Protein AF-A0A942FX28-F1 (afdb_monomer)

Radius of gyration: 26.83 Å; Cα contacts (8 Å, |Δi|>4): 20; chains: 1; bounding box: 63×62×50 Å

pLDDT: mean 83.7, std 9.08, range [59.62, 93.81]

Foldseek 3Di:
DVVVPVVVVVVVVVPPDDDDQDDDDPPDDQDADPPPDPDRDDSVVVPDDDCVRPPQDPPDPDRDCDPDPDDPPPDDDDPDD

Mean predicted aligned error: 12.52 Å

Secondary structure (DSSP, 8-state):
-GGGHHHHHHHHHTTS-------PPTT--PPPPPTT-SSPPPHHHHTSPPTTTS---SS-S-SS-PPPP--TT-PPPPS--

Solvent-accessible surface area (backbone atoms only — not comparable to full-atom values): 5925 Å² total; per-residue (Å²): 118,78,82,55,54,62,63,53,52,56,64,64,62,74,69,82,72,88,84,73,87,78,71,67,60,92,97,51,74,78,71,79,46,61,90,96,46,93,64,64,68,53,65,73,60,72,70,52,77,48,61,87,80,58,60,76,71,87,86,52,95,57,96,58,94,67,85,77,76,85,62,95,77,79,64,79,83,74,94,76,130

Sequence (81 aa):
MRRWLVPALIVTLSGCGATAPLKPAAGKELPVAPYGVEQKPAAEALLKATPQAAPERSVELRKRSEERTQDPFDLPPSDDE

Structure (mmCIF, N/CA/C/O backbone):
data_AF-A0A942FX28-F1
#
_entry.id   AF-A0A942FX28-F1
#
loop_
_atom_site.group_PDB
_atom_site.id
_atom_site.type_symbol
_atom_site.label_atom_id
_atom_site.label_alt_id
_atom_site.label_comp_id
_atom_site.label_asym_id
_atom_site.label_entity_id
_atom_site.label_seq_id
_atom_site.pdbx_PDB_ins_code
_atom_site.Cartn_x
_atom_site.Cartn_y
_atom_site.Cartn_z
_atom_site.occupancy
_atom_site.B_iso_or_equiv
_atom_site.auth_seq_id
_atom_site.auth_comp_id
_atom_site.auth_asym_id
_atom_site.auth_atom_id
_atom_site.pdbx_PDB_model_num
ATOM 1 N N . MET A 1 1 ? -7.542 -42.597 22.830 1.00 60.50 1 MET A N 1
ATOM 2 C CA . MET A 1 1 ? -7.157 -41.258 23.332 1.00 60.50 1 MET A CA 1
ATOM 3 C C . MET A 1 1 ? -6.126 -40.562 22.435 1.00 60.50 1 MET A C 1
ATOM 5 O O . MET A 1 1 ? -6.496 -39.621 21.754 1.00 60.50 1 MET A O 1
ATOM 9 N N . ARG A 1 2 ? -4.869 -41.036 22.328 1.00 69.56 2 ARG A N 1
ATOM 10 C CA . ARG A 1 2 ? -3.785 -40.298 21.628 1.00 69.56 2 ARG A CA 1
ATOM 11 C C . ARG A 1 2 ? -3.956 -40.110 20.110 1.00 69.56 2 ARG A C 1
ATOM 13 O O . ARG A 1 2 ? -3.424 -39.164 19.551 1.00 69.56 2 ARG A O 1
ATOM 20 N N . ARG A 1 3 ? -4.751 -40.964 19.456 1.00 77.56 3 ARG A N 1
ATOM 21 C CA . ARG A 1 3 ? -5.079 -40.866 18.019 1.00 77.56 3 ARG A CA 1
ATOM 22 C C . ARG A 1 3 ? -5.951 -39.656 17.656 1.00 77.56 3 ARG A C 1
ATOM 24 O O . ARG A 1 3 ? -5.961 -39.258 16.502 1.00 77.56 3 ARG A O 1
ATOM 31 N N . TRP A 1 4 ? -6.639 -39.066 18.634 1.00 86.50 4 TRP A N 1
ATOM 32 C CA . TRP A 1 4 ? -7.502 -37.898 18.426 1.00 86.50 4 TRP A CA 1
ATOM 33 C C . TRP A 1 4 ? -6.767 -36.562 18.608 1.00 86.50 4 TRP A C 1
ATOM 35 O O . TRP A 1 4 ? -7.276 -35.530 18.191 1.00 86.50 4 TRP A O 1
ATOM 45 N N . LEU A 1 5 ? -5.552 -36.571 19.173 1.00 86.88 5 LEU A N 1
ATOM 46 C CA . LEU A 1 5 ? -4.755 -35.357 19.400 1.00 86.88 5 LEU A CA 1
ATOM 47 C C . LEU A 1 5 ? -4.295 -34.696 18.094 1.00 86.88 5 LEU A C 1
ATOM 49 O O . LEU A 1 5 ? -4.316 -33.476 17.985 1.00 86.88 5 LEU A O 1
ATOM 53 N N . VAL A 1 6 ? -3.912 -35.498 17.099 1.00 86.88 6 VAL A N 1
ATOM 54 C CA . VAL A 1 6 ? -3.422 -35.001 15.804 1.00 86.88 6 VAL A CA 1
ATOM 55 C C . VAL A 1 6 ? -4.515 -34.274 15.004 1.00 86.88 6 VAL A C 1
ATOM 57 O O . VAL A 1 6 ? -4.282 -33.127 14.628 1.00 86.88 6 VAL A O 1
ATOM 60 N N . PRO A 1 7 ? -5.713 -34.850 14.767 1.00 88.75 7 PRO A N 1
ATOM 61 C CA . PRO A 1 7 ? -6.758 -34.131 14.038 1.00 88.75 7 PRO A CA 1
ATOM 62 C C . PRO A 1 7 ? -7.286 -32.911 14.809 1.00 88.75 7 PRO A C 1
ATOM 64 O O . PRO A 1 7 ? -7.578 -31.893 14.190 1.00 88.75 7 PRO A O 1
ATOM 67 N N . ALA A 1 8 ? -7.352 -32.966 16.145 1.00 87.50 8 ALA A N 1
ATOM 68 C CA . ALA A 1 8 ? -7.788 -31.829 16.959 1.00 87.50 8 ALA A CA 1
ATOM 69 C C . ALA A 1 8 ? -6.855 -30.613 16.817 1.00 87.50 8 ALA A C 1
ATOM 71 O O . ALA A 1 8 ? -7.329 -29.488 16.674 1.00 87.50 8 ALA A O 1
ATOM 72 N N . LEU A 1 9 ? -5.536 -30.839 16.788 1.00 86.56 9 LEU A N 1
ATOM 73 C CA . LEU A 1 9 ? -4.549 -29.779 16.588 1.00 86.56 9 LEU A CA 1
ATOM 74 C C . LEU A 1 9 ? -4.736 -29.092 15.224 1.00 86.56 9 LEU A C 1
ATOM 76 O O . LEU A 1 9 ? -4.786 -27.868 15.151 1.00 86.56 9 LEU A O 1
ATOM 80 N N . ILE A 1 10 ? -4.916 -29.867 14.151 1.00 86.31 10 ILE A N 1
ATOM 81 C CA . ILE A 1 10 ? -5.069 -29.335 12.785 1.00 86.31 10 ILE A CA 1
ATOM 82 C C . ILE A 1 10 ? -6.305 -28.430 12.674 1.00 86.31 10 ILE A C 1
ATOM 84 O O . ILE A 1 10 ? -6.219 -27.348 12.098 1.00 86.31 10 ILE A O 1
ATOM 88 N N . VAL A 1 11 ? -7.429 -28.830 13.278 1.00 86.50 11 VAL A N 1
ATOM 89 C CA . VAL A 1 11 ? -8.669 -28.033 13.270 1.00 86.50 11 VAL A CA 1
ATOM 90 C C . VAL A 1 11 ? -8.500 -26.709 14.023 1.00 86.50 11 VAL A C 1
ATOM 92 O O . VAL A 1 11 ? -9.052 -25.692 13.613 1.00 86.50 11 VAL A O 1
ATOM 95 N N . THR A 1 12 ? -7.704 -26.671 15.096 1.00 83.00 12 THR A N 1
ATOM 96 C CA . THR A 1 12 ? -7.444 -25.407 15.812 1.00 83.00 12 THR A CA 1
ATOM 97 C C . THR A 1 12 ? -6.552 -24.431 15.039 1.00 83.00 12 THR A C 1
ATOM 99 O O . THR A 1 12 ? -6.676 -23.223 15.231 1.00 83.00 12 THR A O 1
ATOM 102 N N . LEU A 1 13 ? -5.698 -24.913 14.127 1.00 79.62 13 LEU A N 1
ATOM 103 C CA . LEU A 1 13 ? -4.822 -24.048 13.327 1.00 79.62 13 LEU A CA 1
ATOM 104 C C . LEU A 1 13 ? -5.548 -23.347 12.166 1.00 79.62 13 LEU A C 1
ATOM 106 O O . LEU A 1 13 ? -5.085 -22.301 11.716 1.00 79.62 13 LEU A O 1
ATOM 110 N N . SER A 1 14 ? -6.691 -23.856 11.694 1.00 74.62 14 SER A N 1
ATOM 111 C CA . SER A 1 14 ? -7.412 -23.258 10.557 1.00 74.62 14 SER A CA 1
ATOM 112 C C . SER A 1 14 ? -8.207 -21.988 10.898 1.00 74.62 14 SER A C 1
ATOM 114 O O . SER A 1 14 ? -8.846 -21.420 10.017 1.00 74.62 14 SER A O 1
ATOM 116 N N . GLY A 1 15 ? -8.203 -21.533 12.158 1.00 73.19 15 GLY A N 1
ATOM 117 C CA . GLY A 1 15 ? -8.990 -20.376 12.607 1.00 73.19 15 GLY A CA 1
ATOM 118 C C . GLY A 1 15 ? -8.344 -19.000 12.388 1.00 73.19 15 GLY A C 1
ATOM 119 O O . GLY A 1 15 ? -9.033 -17.985 12.477 1.00 73.19 15 GLY A O 1
ATOM 120 N N . CYS A 1 16 ? -7.039 -18.926 12.104 1.00 76.50 16 CYS A N 1
ATOM 121 C CA . CYS A 1 16 ? -6.318 -17.653 12.012 1.00 76.50 16 CYS A CA 1
ATOM 122 C C . CYS A 1 16 ? -6.194 -17.196 10.549 1.00 76.50 16 CYS A C 1
ATOM 124 O O . CYS A 1 16 ? -5.188 -17.444 9.892 1.00 76.50 16 CYS A O 1
ATOM 126 N N . GLY A 1 17 ? -7.246 -16.576 10.008 1.00 72.62 17 GLY A N 1
ATOM 127 C CA . GLY A 1 17 ? -7.226 -16.100 8.617 1.00 72.62 17 GLY A CA 1
ATOM 128 C C . GLY A 1 17 ? -8.383 -15.199 8.193 1.00 72.62 17 GLY A C 1
ATOM 129 O O . GLY A 1 17 ? -8.553 -14.960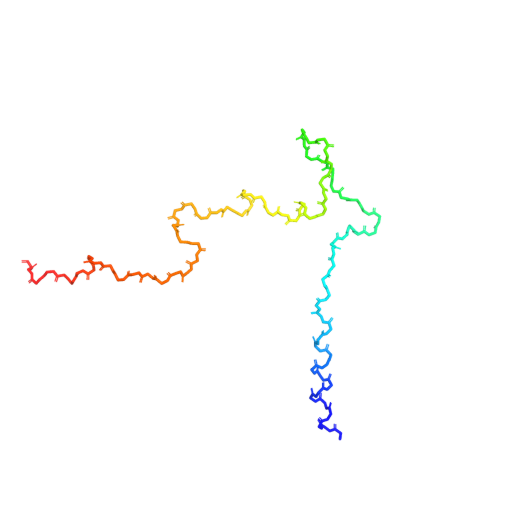 7.001 1.00 72.62 17 GLY A 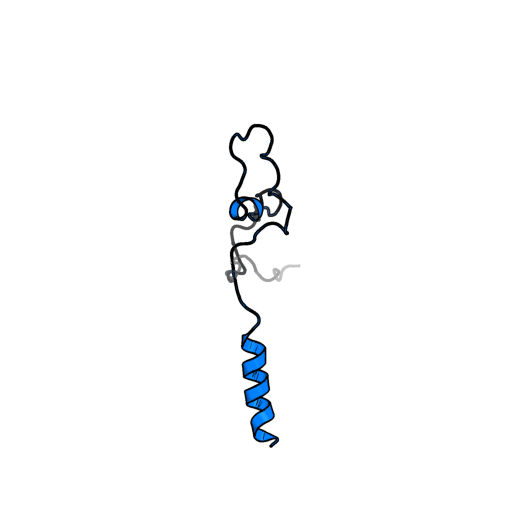O 1
ATOM 130 N N . ALA A 1 18 ? -9.205 -14.709 9.126 1.00 78.00 18 ALA A N 1
ATOM 131 C CA . ALA A 1 18 ? -10.327 -13.845 8.777 1.00 78.00 18 ALA A CA 1
ATOM 132 C C . ALA A 1 18 ? -9.822 -12.504 8.217 1.00 78.00 18 ALA A C 1
ATOM 134 O O . ALA A 1 18 ? -9.165 -11.734 8.918 1.00 78.00 18 ALA A O 1
ATOM 135 N N . THR A 1 19 ? -10.147 -12.217 6.958 1.00 83.75 19 THR A N 1
ATOM 136 C CA . THR A 1 19 ? -9.854 -10.932 6.316 1.00 83.75 19 THR A CA 1
ATOM 137 C C . THR A 1 19 ? -11.111 -10.078 6.292 1.00 83.75 19 THR A C 1
ATOM 139 O O . THR A 1 19 ? -12.138 -10.498 5.761 1.00 83.75 19 THR A O 1
ATOM 142 N N . ALA A 1 20 ? -11.031 -8.866 6.827 1.00 85.88 20 ALA A N 1
ATOM 143 C CA . ALA A 1 20 ? -12.098 -7.878 6.746 1.00 85.88 20 ALA A CA 1
ATOM 144 C C . ALA A 1 20 ? -11.496 -6.495 6.461 1.00 85.88 20 ALA A C 1
ATOM 146 O O . ALA A 1 20 ? -10.321 -6.273 6.770 1.00 85.88 20 ALA A O 1
ATOM 147 N N . PRO A 1 21 ? -12.279 -5.557 5.899 1.00 87.12 21 PRO A N 1
ATOM 148 C CA . PRO A 1 21 ? -11.839 -4.178 5.744 1.00 87.12 21 PRO A CA 1
ATOM 149 C C . PRO A 1 21 ? -11.406 -3.596 7.091 1.00 87.12 21 PRO A C 1
ATOM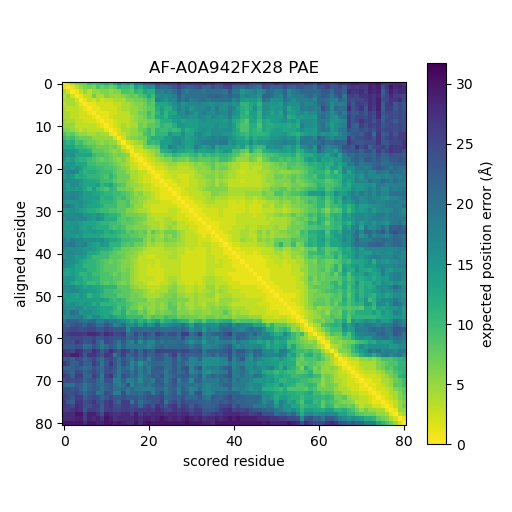 151 O O . PRO A 1 21 ? -12.113 -3.736 8.096 1.00 87.12 21 PRO A O 1
ATOM 154 N N . LEU A 1 22 ? -10.245 -2.942 7.107 1.00 86.88 22 LEU A N 1
ATOM 155 C CA . LEU A 1 22 ? -9.731 -2.306 8.312 1.00 86.88 22 LEU A CA 1
ATOM 156 C C . LEU A 1 22 ? -10.576 -1.081 8.658 1.00 86.88 22 LEU A C 1
ATOM 158 O O . LEU A 1 22 ? -10.918 -0.265 7.804 1.00 86.88 22 LEU A O 1
ATOM 162 N N . LYS A 1 23 ? -10.893 -0.952 9.945 1.00 88.56 23 LYS A N 1
ATOM 163 C CA . LYS A 1 23 ? -11.596 0.198 10.510 1.00 88.56 23 LYS A CA 1
ATOM 164 C C . LYS A 1 23 ? -10.698 0.879 11.539 1.00 88.56 23 LYS A C 1
ATOM 166 O O . LYS A 1 23 ? -9.890 0.195 12.173 1.00 88.56 23 LYS A O 1
ATOM 171 N N . PRO A 1 24 ? -10.834 2.199 11.736 1.00 88.56 24 PRO A N 1
ATOM 172 C CA . PRO A 1 24 ? -10.183 2.879 12.845 1.00 88.56 24 PRO A CA 1
ATOM 173 C C . PRO A 1 24 ? -10.527 2.223 14.185 1.00 88.56 24 PRO A C 1
ATOM 175 O O . PRO A 1 24 ? -11.601 1.640 14.352 1.00 88.56 24 PRO A O 1
ATOM 178 N N . ALA A 1 25 ? -9.626 2.362 15.157 1.00 89.94 25 ALA A N 1
ATOM 179 C CA . ALA A 1 25 ? -9.926 2.000 16.535 1.00 89.94 25 ALA A CA 1
ATOM 180 C C . ALA A 1 25 ? -11.160 2.769 17.044 1.00 89.94 25 ALA A C 1
ATOM 182 O O . ALA A 1 25 ? -11.476 3.857 16.560 1.00 89.94 25 ALA A O 1
ATOM 183 N N . ALA A 1 26 ? -11.852 2.217 18.042 1.00 92.44 26 ALA A N 1
ATOM 184 C CA . ALA A 1 26 ? -13.037 2.851 18.612 1.00 92.44 26 ALA A CA 1
ATOM 185 C C . ALA A 1 26 ? -12.743 4.297 19.064 1.00 92.44 26 ALA A C 1
ATOM 187 O O . ALA A 1 26 ? -11.747 4.561 19.739 1.00 92.44 26 ALA A O 1
ATOM 188 N N . GLY A 1 27 ? -13.605 5.236 18.660 1.00 93.12 27 GLY A N 1
ATOM 189 C CA . GLY A 1 27 ? -13.447 6.665 18.953 1.00 93.12 27 GLY A CA 1
ATOM 190 C C . GLY A 1 27 ? -12.335 7.371 18.166 1.00 93.12 27 GLY A C 1
ATOM 191 O O . GLY A 1 27 ? -12.021 8.522 18.466 1.00 93.12 27 GLY A O 1
ATOM 192 N N . LYS A 1 28 ? -11.718 6.709 17.180 1.00 92.44 28 LYS A N 1
ATOM 193 C CA . LYS A 1 28 ? -10.764 7.318 16.246 1.00 92.44 28 LYS A CA 1
ATOM 194 C C . LYS A 1 28 ? -11.395 7.475 14.871 1.00 92.44 28 LYS A C 1
ATOM 196 O O . LYS A 1 28 ? -12.227 6.677 14.453 1.00 92.44 28 LYS A O 1
ATOM 201 N N . GLU A 1 29 ? -10.936 8.485 14.148 1.00 92.06 29 GLU A N 1
ATOM 202 C CA . GLU A 1 29 ? -11.308 8.715 12.759 1.00 92.06 29 GLU A CA 1
ATOM 203 C C . GLU A 1 29 ? -10.110 8.520 11.833 1.00 92.06 29 GLU A C 1
ATOM 205 O O . GLU A 1 29 ? -8.956 8.548 12.262 1.00 92.06 29 GLU A O 1
ATOM 210 N N . LEU A 1 30 ? -10.392 8.348 10.540 1.00 92.00 30 LEU A N 1
ATOM 211 C CA . LEU A 1 30 ? -9.354 8.389 9.516 1.00 92.00 30 LEU A CA 1
ATOM 212 C C . LEU A 1 30 ? -8.661 9.769 9.495 1.00 92.00 30 LEU A C 1
ATOM 214 O O . LEU A 1 30 ? -9.316 10.770 9.819 1.00 92.00 30 LEU A O 1
ATOM 218 N N . PRO A 1 31 ? -7.384 9.838 9.073 1.00 90.56 31 PRO A N 1
ATOM 219 C CA . PRO A 1 31 ? -6.661 11.090 8.877 1.00 90.56 31 PRO A CA 1
ATOM 220 C C . PRO A 1 31 ? -7.432 12.094 8.015 1.00 90.56 31 PRO A C 1
ATOM 222 O O . PRO A 1 31 ? -8.237 11.719 7.159 1.00 90.56 31 PRO A O 1
ATOM 225 N N . VAL A 1 32 ? -7.176 13.381 8.241 1.00 91.94 32 VAL A N 1
ATOM 226 C CA . VAL A 1 32 ? -7.712 14.453 7.394 1.00 91.94 32 VAL A CA 1
ATOM 227 C C . VAL A 1 32 ? -7.154 14.359 5.973 1.00 91.94 32 VAL A C 1
ATOM 229 O O . VAL A 1 32 ? -6.108 13.749 5.743 1.00 91.94 32 VAL A O 1
ATOM 232 N N . ALA A 1 33 ? -7.868 14.954 5.016 1.00 92.75 33 ALA A N 1
ATOM 233 C CA . ALA A 1 33 ? -7.418 14.988 3.633 1.00 92.75 33 ALA A CA 1
ATOM 234 C C . ALA A 1 33 ? -6.058 15.711 3.517 1.00 92.75 33 ALA A C 1
ATOM 236 O O . ALA A 1 33 ? -5.823 16.692 4.234 1.00 92.75 33 ALA A O 1
ATOM 237 N N . PRO A 1 34 ? -5.161 15.247 2.629 1.00 89.31 34 PRO A N 1
ATOM 238 C CA . PRO A 1 34 ? -3.945 15.978 2.300 1.00 89.31 34 PRO A CA 1
ATOM 239 C C . PRO A 1 3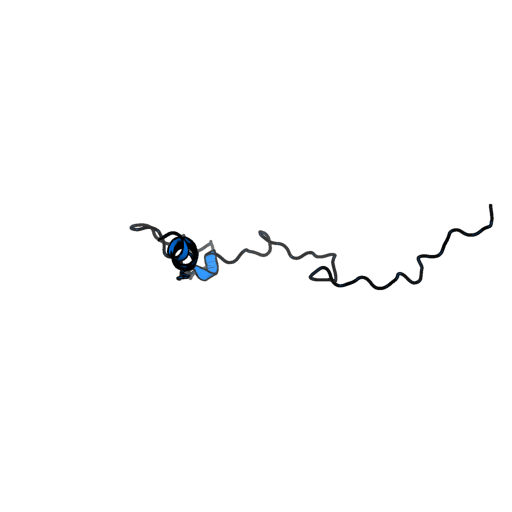4 ? -4.263 17.375 1.761 1.00 89.31 34 PRO A C 1
ATOM 241 O O . PRO A 1 34 ? -5.338 17.624 1.215 1.00 89.31 34 PRO A O 1
ATOM 244 N N . TYR A 1 35 ? -3.296 18.284 1.868 1.00 93.81 35 TYR A N 1
ATOM 245 C CA . TYR A 1 35 ? -3.444 19.635 1.339 1.00 93.81 35 TYR A CA 1
ATOM 246 C C . TYR A 1 35 ? -3.786 19.624 -0.160 1.00 93.81 35 TYR A C 1
ATOM 248 O O . TYR A 1 35 ? -3.160 18.909 -0.941 1.00 93.81 35 TYR A O 1
ATOM 256 N N . GLY A 1 36 ? -4.777 20.430 -0.549 1.00 93.62 36 GLY A N 1
ATOM 257 C CA . GLY A 1 36 ? -5.243 20.535 -1.934 1.00 93.62 36 GLY A CA 1
ATOM 258 C C . GLY A 1 36 ? -6.167 19.402 -2.393 1.00 93.62 36 GLY A C 1
ATOM 259 O O . GLY A 1 36 ? -6.550 19.384 -3.559 1.00 93.62 36 GLY A O 1
ATOM 260 N N . VAL A 1 37 ? -6.543 18.473 -1.507 1.00 91.62 37 VAL A N 1
ATOM 261 C CA . VAL A 1 37 ? -7.486 17.391 -1.813 1.00 91.62 37 VAL A CA 1
ATOM 262 C C . VAL A 1 37 ? -8.810 17.652 -1.098 1.00 91.62 37 VAL A C 1
ATOM 264 O O . VAL A 1 37 ? -8.863 17.703 0.127 1.00 91.62 37 VAL A O 1
ATOM 267 N N . GLU A 1 38 ? -9.893 17.794 -1.863 1.00 91.44 38 GLU A N 1
ATOM 268 C CA . GLU A 1 38 ? -11.231 18.058 -1.308 1.00 91.44 38 GLU A CA 1
ATOM 269 C C . GLU A 1 38 ? -11.824 16.844 -0.578 1.00 91.44 38 GLU A C 1
ATOM 271 O O . GLU A 1 38 ? -12.575 16.986 0.385 1.00 91.44 38 GLU A O 1
ATOM 276 N N . GLN A 1 39 ? -11.492 15.635 -1.032 1.00 90.44 39 GLN A N 1
ATOM 277 C CA . GLN A 1 39 ? -12.092 14.398 -0.540 1.00 90.44 39 GLN A CA 1
ATOM 278 C C . GLN A 1 39 ? -11.174 13.686 0.456 1.00 90.44 39 GLN A C 1
ATOM 280 O O . GLN A 1 39 ? -10.004 13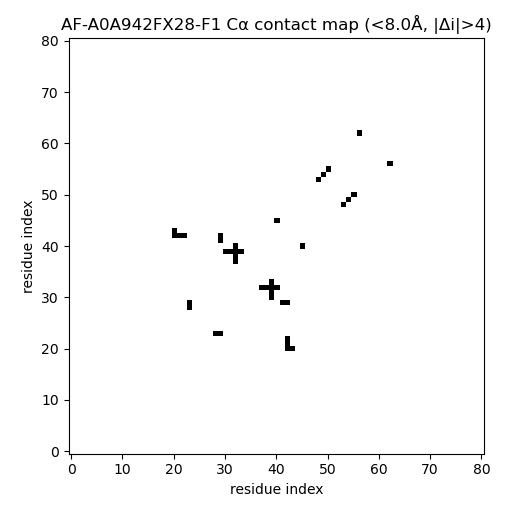.416 0.182 1.00 90.44 39 GLN A O 1
ATOM 285 N N . LYS A 1 40 ? -11.730 13.325 1.617 1.00 91.50 40 LYS A N 1
ATOM 286 C CA . LYS A 1 40 ? -11.041 12.509 2.622 1.00 91.50 40 LYS A CA 1
ATOM 287 C C . LYS A 1 40 ? -10.852 11.077 2.091 1.00 91.50 40 LYS A C 1
ATOM 289 O O . LYS A 1 40 ? -11.840 10.452 1.704 1.00 91.50 40 LYS A O 1
ATOM 294 N N . PRO A 1 41 ? -9.621 10.538 2.074 1.00 91.12 41 PRO A N 1
ATOM 295 C CA . PRO A 1 41 ? -9.364 9.204 1.543 1.00 91.12 41 PRO A CA 1
ATOM 296 C C . PRO A 1 41 ? -9.969 8.107 2.428 1.00 91.12 41 PRO A C 1
ATOM 298 O O . PRO A 1 41 ? -9.967 8.197 3.658 1.00 91.12 41 PRO A O 1
ATOM 301 N N . ALA A 1 42 ? -10.458 7.046 1.784 1.00 91.81 42 ALA A N 1
ATOM 302 C CA . ALA A 1 42 ? -10.917 5.830 2.449 1.00 91.81 42 ALA A CA 1
ATOM 303 C C . ALA A 1 42 ? -9.739 4.989 2.980 1.00 91.81 42 ALA A C 1
ATOM 305 O O . ALA A 1 42 ? -8.582 5.204 2.602 1.00 91.81 42 ALA A O 1
ATOM 306 N N . ALA A 1 43 ? -10.032 4.006 3.837 1.00 91.50 43 ALA A N 1
ATOM 307 C CA . ALA A 1 43 ? -9.018 3.137 4.439 1.00 91.50 43 ALA A CA 1
ATOM 308 C C . ALA A 1 43 ? -8.178 2.409 3.376 1.00 91.50 43 ALA A C 1
ATOM 310 O O . ALA A 1 43 ? -6.956 2.349 3.485 1.00 91.50 43 ALA A O 1
ATOM 311 N N . GLU A 1 44 ? -8.811 1.932 2.306 1.00 90.88 44 GLU A N 1
ATOM 312 C CA . GLU A 1 44 ? -8.158 1.225 1.202 1.00 90.88 44 GLU A CA 1
ATOM 313 C C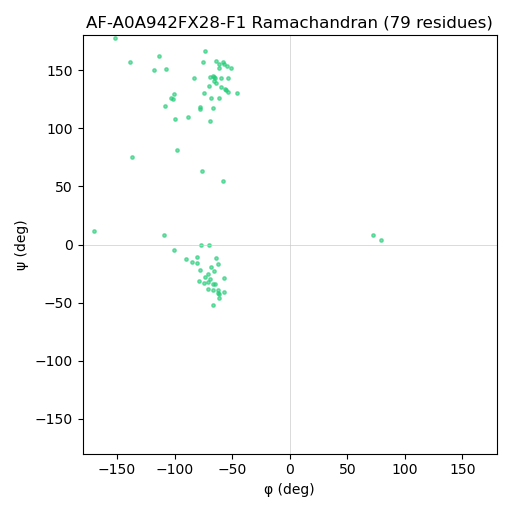 . GLU A 1 44 ? -7.135 2.115 0.484 1.00 90.88 44 GLU A C 1
ATOM 315 O O . GLU A 1 44 ? -6.052 1.658 0.120 1.00 90.88 44 GLU A O 1
ATOM 320 N N . ALA A 1 45 ? -7.456 3.400 0.312 1.00 91.19 45 ALA A N 1
ATOM 321 C CA . ALA A 1 45 ? -6.568 4.364 -0.327 1.00 91.19 45 ALA A CA 1
ATOM 322 C C . ALA A 1 45 ? -5.366 4.708 0.566 1.00 91.19 45 ALA A C 1
ATOM 324 O O . ALA A 1 45 ? -4.253 4.834 0.065 1.00 91.19 45 ALA A O 1
ATOM 325 N N . LEU A 1 46 ? -5.576 4.814 1.881 1.00 91.56 46 LEU A N 1
ATOM 326 C CA . LEU A 1 46 ? -4.518 5.106 2.855 1.00 91.56 46 LEU A CA 1
ATOM 327 C C . LEU A 1 46 ? -3.525 3.952 3.032 1.00 91.56 46 LEU A C 1
ATOM 329 O O . LEU A 1 46 ? -2.363 4.186 3.349 1.00 91.56 46 LEU A O 1
ATOM 333 N N . LEU A 1 47 ? -3.975 2.712 2.832 1.00 91.88 47 LEU A N 1
ATOM 334 C CA . LEU A 1 47 ? -3.130 1.518 2.917 1.00 91.88 47 LEU A CA 1
ATOM 335 C C . LEU A 1 47 ? -2.316 1.274 1.639 1.00 91.88 47 LEU A C 1
ATOM 337 O O . LEU A 1 47 ? -1.417 0.431 1.632 1.00 91.88 47 LEU A O 1
ATOM 341 N N . LYS A 1 48 ? -2.613 1.992 0.552 1.00 92.06 48 LYS A N 1
ATOM 342 C CA . LYS A 1 48 ? -1.871 1.875 -0.701 1.00 92.06 48 LYS A CA 1
ATOM 343 C C . LYS A 1 48 ? -0.548 2.631 -0.593 1.00 92.06 48 LYS A C 1
ATOM 345 O O . LYS A 1 48 ? -0.530 3.850 -0.442 1.00 92.06 48 LYS A O 1
ATOM 350 N N . ALA A 1 49 ? 0.564 1.907 -0.719 1.00 92.69 49 ALA A N 1
ATOM 351 C CA . ALA A 1 49 ? 1.890 2.514 -0.752 1.00 92.69 49 ALA A CA 1
ATOM 352 C C . ALA A 1 49 ? 2.013 3.497 -1.928 1.00 92.69 49 ALA A C 1
ATOM 354 O O . ALA A 1 49 ? 1.599 3.202 -3.053 1.00 92.69 49 ALA A O 1
ATOM 355 N N . THR A 1 50 ? 2.592 4.667 -1.663 1.00 90.94 50 THR A N 1
ATOM 356 C CA . THR A 1 50 ? 2.918 5.634 -2.712 1.00 90.94 50 THR A CA 1
ATOM 357 C C . THR A 1 50 ? 4.146 5.169 -3.500 1.00 90.94 50 THR A C 1
ATOM 359 O O . THR A 1 50 ? 4.973 4.427 -2.962 1.00 90.94 50 THR A O 1
ATOM 362 N N . PRO A 1 51 ? 4.335 5.635 -4.747 1.00 89.50 51 PRO A N 1
ATOM 363 C CA . PRO A 1 51 ? 5.538 5.324 -5.522 1.00 89.50 51 PRO A CA 1
ATOM 364 C C . PRO A 1 51 ? 6.834 5.738 -4.817 1.00 89.50 51 PRO A C 1
ATOM 366 O O . PRO A 1 51 ? 7.868 5.120 -5.007 1.00 89.50 51 PRO A O 1
ATOM 369 N N . GLN A 1 52 ? 6.798 6.775 -3.980 1.00 89.50 52 GLN A N 1
ATOM 370 C CA . GLN A 1 52 ? 7.957 7.212 -3.203 1.00 89.50 52 GLN A CA 1
ATOM 371 C C . GLN A 1 52 ? 8.257 6.262 -2.035 1.00 89.50 52 GLN A C 1
ATOM 373 O O . GLN A 1 52 ? 9.418 6.084 -1.681 1.00 89.50 52 GLN A O 1
ATOM 378 N N . ALA A 1 53 ? 7.225 5.657 -1.436 1.00 92.56 53 ALA A N 1
ATOM 379 C CA . ALA A 1 53 ? 7.369 4.707 -0.334 1.00 92.56 53 ALA A CA 1
ATOM 380 C C . ALA A 1 53 ? 7.782 3.305 -0.811 1.00 92.56 53 ALA A C 1
ATOM 382 O O . ALA A 1 53 ? 8.479 2.590 -0.094 1.00 92.56 53 ALA A O 1
ATOM 383 N N . ALA A 1 54 ? 7.357 2.913 -2.013 1.00 90.50 54 ALA A N 1
ATOM 384 C CA . ALA A 1 54 ? 7.708 1.647 -2.647 1.00 90.50 54 ALA A CA 1
ATOM 385 C C . ALA A 1 54 ? 8.031 1.881 -4.134 1.00 90.50 54 ALA A C 1
ATOM 387 O O . ALA A 1 54 ? 7.195 1.592 -4.996 1.00 90.50 54 ALA A O 1
ATOM 388 N N . PRO A 1 55 ? 9.212 2.446 -4.446 1.00 87.00 55 PRO A N 1
ATOM 389 C CA . PRO A 1 55 ? 9.579 2.758 -5.817 1.00 87.00 55 PRO A CA 1
ATOM 390 C C . PRO A 1 55 ? 9.731 1.494 -6.647 1.00 87.00 55 PRO A C 1
ATOM 392 O O . PRO A 1 55 ? 10.279 0.481 -6.205 1.00 87.00 55 PRO A O 1
ATOM 395 N N . GLU A 1 56 ? 9.267 1.576 -7.889 1.00 81.50 56 GLU A N 1
ATOM 396 C CA . GLU A 1 56 ? 9.554 0.547 -8.874 1.00 81.50 56 GLU A CA 1
ATOM 397 C C . GLU A 1 56 ? 11.054 0.546 -9.195 1.00 81.50 56 GLU A C 1
ATOM 399 O O . GLU A 1 56 ? 11.720 1.585 -9.214 1.00 81.50 56 GLU A O 1
ATOM 404 N N . ARG A 1 57 ? 11.607 -0.643 -9.450 1.00 78.44 57 ARG A N 1
ATOM 405 C CA . ARG A 1 57 ? 13.007 -0.785 -9.858 1.00 78.44 57 ARG A CA 1
ATOM 406 C C . ARG A 1 57 ? 13.163 -0.223 -11.273 1.00 78.44 57 ARG A C 1
ATOM 408 O O . ARG A 1 57 ? 12.742 -0.855 -12.231 1.00 78.44 57 ARG A O 1
ATOM 415 N N . SER A 1 58 ? 13.774 0.953 -11.396 1.00 68.94 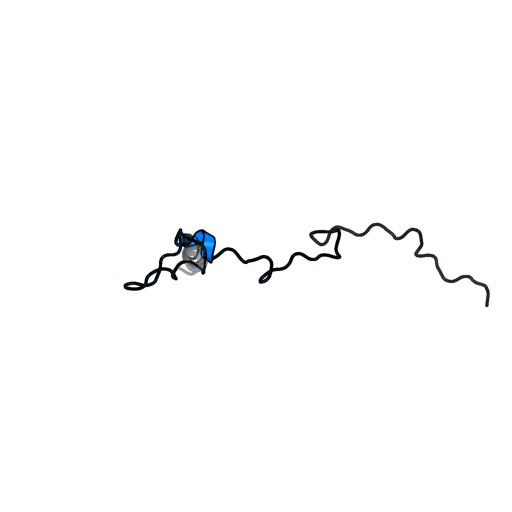58 SER A N 1
ATOM 416 C CA . SER A 1 58 ? 13.855 1.717 -12.652 1.00 68.94 58 SER A CA 1
ATOM 417 C C . SER A 1 58 ? 14.824 1.150 -13.696 1.00 68.94 58 SER A C 1
ATOM 419 O O . SER A 1 58 ? 14.619 1.354 -14.887 1.00 68.94 58 SER A O 1
ATOM 421 N N . VAL A 1 59 ? 15.878 0.451 -13.265 1.00 65.88 59 VAL A N 1
ATOM 422 C CA . VAL A 1 59 ? 16.940 -0.084 -14.145 1.00 65.88 59 VAL A CA 1
ATOM 423 C C . VAL A 1 59 ? 16.794 -1.574 -14.450 1.00 65.88 59 VAL A C 1
ATOM 425 O O . VAL A 1 59 ? 17.557 -2.124 -15.238 1.00 65.88 59 VAL A O 1
ATOM 428 N N . GLU A 1 60 ? 15.824 -2.247 -13.833 1.00 60.72 60 GLU A N 1
ATOM 429 C CA . GLU A 1 60 ? 15.574 -3.662 -14.084 1.00 60.72 60 GLU A CA 1
ATOM 430 C C . GLU A 1 60 ? 14.406 -3.798 -15.065 1.00 60.72 60 GLU A C 1
ATOM 432 O O . GLU A 1 60 ? 13.250 -3.595 -14.701 1.00 60.72 60 GLU A O 1
ATOM 437 N N . LEU A 1 61 ? 14.696 -4.187 -16.311 1.00 66.69 61 LEU A N 1
ATOM 438 C CA . LEU A 1 61 ? 13.662 -4.505 -17.310 1.00 66.69 61 LEU A CA 1
ATOM 439 C C . LEU A 1 61 ? 12.786 -5.701 -16.894 1.00 66.69 61 LEU A C 1
ATOM 441 O O . LEU A 1 61 ? 11.710 -5.912 -17.449 1.00 66.69 61 LEU A O 1
ATOM 445 N N . ARG A 1 62 ? 13.249 -6.489 -15.919 1.00 65.06 62 ARG A N 1
ATOM 446 C CA . ARG A 1 62 ? 12.604 -7.703 -15.423 1.00 65.06 62 ARG A CA 1
ATOM 447 C C . ARG A 1 62 ? 11.914 -7.442 -14.092 1.00 65.06 62 ARG A C 1
ATOM 449 O O . ARG A 1 62 ? 12.513 -6.983 -13.123 1.00 65.06 62 ARG A O 1
ATOM 456 N N . LYS A 1 63 ? 10.625 -7.765 -14.013 1.00 70.38 63 LYS A N 1
ATOM 457 C CA . LYS A 1 63 ? 9.819 -7.479 -12.812 1.00 70.38 63 LYS A CA 1
ATOM 458 C C . LYS A 1 63 ? 10.024 -8.503 -11.691 1.00 70.38 63 LYS A C 1
ATOM 460 O O . LYS A 1 63 ? 9.648 -8.226 -10.553 1.00 70.38 63 LYS A O 1
ATOM 465 N N . ARG A 1 64 ? 10.602 -9.674 -11.989 1.00 66.94 64 ARG A N 1
ATOM 466 C CA . ARG A 1 64 ? 10.958 -10.752 -11.041 1.00 66.94 64 ARG A CA 1
ATOM 467 C C . ARG A 1 64 ? 12.150 -11.553 -11.571 1.00 66.94 64 ARG A C 1
ATOM 469 O O . ARG A 1 64 ? 12.611 -11.275 -12.672 1.00 66.94 64 ARG A O 1
ATOM 476 N N . SER A 1 65 ? 12.605 -12.539 -10.793 1.00 68.75 65 SER A N 1
ATOM 477 C CA . SER A 1 65 ? 13.628 -13.556 -11.102 1.00 68.75 65 SER A CA 1
ATOM 478 C C . SER A 1 65 ? 13.305 -14.412 -12.340 1.00 68.75 65 SER A C 1
ATOM 480 O O . SER A 1 65 ? 13.229 -15.634 -12.264 1.00 68.75 65 SER A O 1
ATOM 482 N N . GLU A 1 66 ? 13.056 -13.780 -13.479 1.00 75.38 66 GLU A N 1
ATOM 483 C CA . GLU A 1 66 ? 12.978 -14.437 -14.772 1.00 75.38 66 GLU A CA 1
ATOM 484 C C . GLU A 1 66 ? 14.355 -15.020 -15.102 1.00 75.38 66 GLU A C 1
ATOM 486 O O . GLU A 1 66 ? 15.383 -14.366 -14.899 1.00 75.38 66 GLU A O 1
ATOM 491 N N . GLU A 1 67 ? 14.368 -16.230 -15.648 1.00 78.12 67 GLU A N 1
ATOM 492 C CA . GLU A 1 67 ? 15.590 -16.955 -15.984 1.00 78.12 67 GLU A CA 1
ATOM 493 C C . GLU A 1 67 ? 16.422 -16.198 -17.028 1.00 78.12 67 GLU A C 1
ATOM 495 O O . GLU A 1 67 ? 15.907 -15.771 -18.069 1.00 78.12 67 GLU A O 1
ATOM 500 N N . ARG A 1 68 ? 17.699 -15.946 -16.712 1.00 78.88 68 ARG A N 1
ATOM 501 C CA . ARG A 1 68 ? 18.604 -15.182 -17.580 1.00 78.88 68 ARG A CA 1
ATOM 502 C C . ARG A 1 68 ? 19.011 -16.069 -18.750 1.00 78.88 68 ARG A C 1
ATOM 504 O O . ARG A 1 68 ? 19.419 -17.207 -18.550 1.00 78.88 68 ARG A O 1
ATOM 511 N N . THR A 1 69 ? 18.900 -15.545 -19.966 1.00 82.62 69 THR A N 1
ATOM 512 C 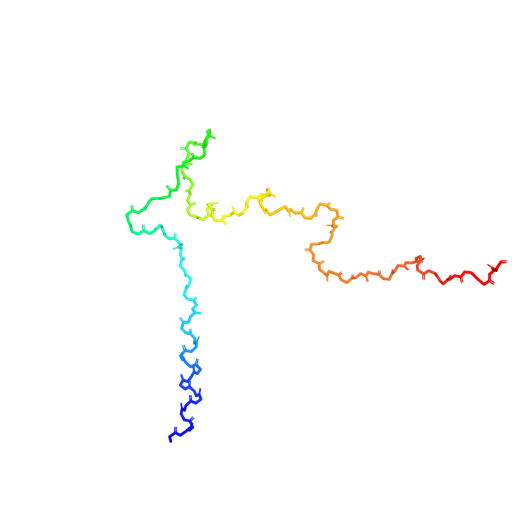CA . THR A 1 69 ? 19.455 -16.218 -21.140 1.00 82.62 69 THR A CA 1
ATOM 513 C C . THR A 1 69 ? 20.977 -16.254 -21.016 1.00 82.62 69 THR A C 1
ATOM 515 O O . THR A 1 69 ? 21.569 -15.308 -20.499 1.00 82.62 69 THR A O 1
ATOM 518 N N . GLN A 1 70 ? 21.580 -17.348 -21.483 1.00 85.00 70 GLN A N 1
ATOM 519 C CA . GLN A 1 70 ? 23.023 -17.471 -21.706 1.00 85.00 70 GLN A CA 1
ATOM 520 C C . GLN A 1 70 ? 23.558 -16.221 -22.428 1.00 85.00 70 GLN A C 1
ATOM 522 O O . GLN A 1 70 ? 22.960 -15.792 -23.419 1.00 85.00 70 GLN A O 1
ATOM 527 N N . ASP A 1 71 ? 24.633 -15.625 -21.908 1.00 86.31 71 ASP A N 1
ATOM 528 C CA . ASP A 1 71 ? 25.248 -14.438 -22.503 1.00 86.31 71 ASP A CA 1
ATOM 529 C C . ASP A 1 71 ? 26.081 -14.874 -23.718 1.00 86.31 71 ASP A C 1
ATOM 531 O O . ASP A 1 71 ? 27.043 -15.625 -23.557 1.00 86.31 71 ASP A O 1
ATOM 535 N N . PRO A 1 72 ? 25.740 -14.435 -24.945 1.00 85.69 72 PRO A N 1
ATOM 536 C CA . PRO A 1 72 ? 26.482 -14.826 -26.142 1.00 85.69 72 PRO A CA 1
ATOM 537 C C . PRO A 1 72 ? 27.940 -14.338 -26.148 1.00 85.69 72 PRO A C 1
ATOM 539 O O . PRO A 1 72 ? 28.706 -14.766 -27.011 1.00 85.69 72 PRO A O 1
ATOM 542 N N . PHE A 1 73 ? 28.317 -13.449 -25.227 1.00 86.19 73 PHE A N 1
ATOM 543 C CA . PHE A 1 73 ? 29.662 -12.899 -25.095 1.00 86.19 73 PHE A CA 1
ATOM 544 C C . PHE A 1 73 ? 30.418 -13.407 -23.861 1.00 86.19 73 PHE A C 1
ATOM 546 O O . PHE A 1 73 ? 31.523 -12.928 -23.608 1.00 86.19 73 PHE A O 1
ATOM 553 N N . ASP A 1 74 ? 29.882 -14.389 -23.127 1.00 87.69 74 ASP A N 1
ATOM 554 C CA . ASP A 1 74 ? 30.601 -15.094 -22.053 1.00 87.69 74 ASP A CA 1
ATOM 555 C C . ASP A 1 74 ? 31.603 -16.096 -22.654 1.00 87.69 74 ASP A C 1
ATOM 557 O O . ASP A 1 74 ? 31.468 -17.319 -22.570 1.00 87.69 74 ASP A O 1
ATOM 561 N N . LEU A 1 75 ? 32.572 -15.548 -23.387 1.00 84.94 75 LEU A N 1
ATOM 562 C CA . LEU A 1 75 ? 33.635 -16.290 -24.046 1.00 84.94 75 LEU A CA 1
ATOM 563 C C . LEU A 1 75 ? 34.763 -16.573 -23.039 1.00 84.94 75 LEU A C 1
ATOM 565 O O . LEU A 1 75 ? 35.072 -15.713 -22.210 1.00 84.94 75 LEU A O 1
ATOM 569 N N . PRO A 1 76 ? 35.417 -17.746 -23.112 1.00 85.38 76 PRO A N 1
ATOM 570 C CA . PRO A 1 76 ? 36.612 -18.003 -22.317 1.00 85.38 76 PRO A CA 1
ATOM 571 C C . PRO A 1 76 ? 37.731 -17.002 -22.673 1.00 85.38 76 PRO A C 1
ATOM 573 O O . PRO A 1 76 ? 37.735 -16.464 -23.786 1.00 85.38 76 PRO A O 1
ATOM 576 N N . PRO A 1 77 ? 38.684 -16.745 -21.754 1.00 84.31 77 PRO A N 1
ATOM 577 C CA . PRO A 1 77 ? 39.865 -15.942 -22.068 1.00 84.31 77 PRO A CA 1
ATOM 578 C C . PRO A 1 77 ? 40.586 -16.512 -23.297 1.00 84.31 77 PRO A C 1
ATOM 580 O O . PRO A 1 77 ? 40.621 -17.727 -23.482 1.00 84.31 77 PRO A O 1
ATOM 583 N N . SER A 1 78 ? 41.137 -15.636 -24.143 1.00 81.50 78 SER A N 1
ATOM 584 C CA . SER A 1 78 ? 41.957 -16.056 -25.282 1.00 81.50 78 SER A CA 1
ATOM 585 C C . SER A 1 78 ? 43.231 -16.740 -24.794 1.00 81.50 78 SER A C 1
ATOM 587 O O . SER A 1 78 ? 43.829 -16.293 -23.819 1.00 81.50 78 SER A O 1
ATOM 589 N N . ASP A 1 79 ? 43.667 -17.773 -25.511 1.00 81.06 79 ASP A N 1
ATOM 590 C CA . ASP A 1 79 ? 44.903 -18.516 -25.219 1.00 81.06 79 AS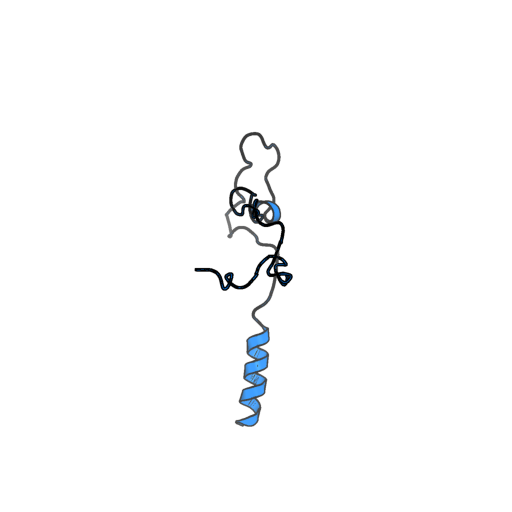P A CA 1
ATOM 591 C C . ASP A 1 79 ? 46.189 -17.706 -25.503 1.00 81.06 79 ASP A C 1
ATOM 593 O O . ASP A 1 79 ? 47.294 -18.208 -25.304 1.00 81.06 79 ASP A O 1
ATOM 597 N N . ASP A 1 80 ? 46.053 -16.465 -25.975 1.00 68.06 80 ASP A N 1
ATOM 598 C CA . ASP A 1 80 ? 47.165 -15.563 -26.258 1.00 68.06 80 ASP A CA 1
ATOM 599 C C . ASP A 1 80 ? 47.544 -14.748 -25.001 1.00 68.06 80 ASP A C 1
ATOM 601 O O . ASP A 1 80 ? 46.792 -13.866 -24.571 1.00 68.06 80 ASP A O 1
ATOM 605 N N . GLU A 1 81 ? 48.717 -15.069 -24.435 1.00 59.62 81 GLU A N 1
ATOM 606 C CA . GLU A 1 81 ? 49.525 -14.207 -23.547 1.00 59.62 81 GLU A CA 1
ATOM 607 C C . GLU A 1 81 ? 50.198 -13.060 -24.321 1.00 59.62 81 GLU A C 1
ATOM 609 O O . GLU A 1 81 ? 50.792 -13.321 -25.395 1.00 59.62 81 GLU A O 1
#